Protein AF-A0A6I2ZAD8-F1 (afdb_monomer_lite)

Foldseek 3Di:
DDPVVLVVLLVVLLQLLLVVLVVVCVCCCPVVQDVCCLPDDRVVVLVVCLVVLADDCDVVVVVVLVVQLCCLQVPQLVVLCVPPHNSSSVSNSNSNSVSVVVVVVLSNCLSPHDDPDPVNVVCNVVSND

pLDDT: mean 95.02, std 5.0, range [68.19, 98.88]

Sequence (129 aa):
MTILLTLLIAAAAFLLGAFLWSFAEYLLHRFAMHELKGKGLMSNQHLEHHVRSTWSFSVTHILSWIGMLLVGALVWMPLGWIAVGPVAGIALALGWACGYFFYEYQHAVAHRRAPKNRYQRWVRQNHFQ

Secondary structure (DSSP, 8-state):
--HHHHHHHHHHHHHHHHHHHHHHHHHIIIIIIITTTT-SHHHHHHHHHHHH------HHHHHHHHHHHHHIIIIIHHHHHHHT-HHHHHHHHHHHHHHHHHHHHHHHHHHHS---SHHHHHHHHHHT-

Structure (mmCIF, N/CA/C/O backbone):
data_AF-A0A6I2ZAD8-F1
#
_entry.id   AF-A0A6I2ZAD8-F1
#
loop_
_atom_site.group_PDB
_atom_site.id
_atom_site.type_symbol
_atom_site.label_atom_id
_atom_site.label_alt_id
_atom_site.label_comp_id
_atom_site.label_asym_id
_atom_site.label_entity_id
_atom_site.label_seq_id
_atom_site.pdbx_PDB_ins_code
_atom_site.Cartn_x
_atom_site.Cartn_y
_atom_site.Cartn_z
_atom_site.occupancy
_atom_site.B_iso_or_equiv
_atom_site.auth_seq_id
_atom_site.auth_comp_id
_atom_site.auth_asym_id
_atom_site.auth_atom_id
_atom_site.pdbx_PDB_model_num
ATOM 1 N N . MET A 1 1 ? 10.510 -2.850 -29.050 1.00 69.00 1 MET A N 1
ATOM 2 C CA . MET A 1 1 ? 9.745 -3.731 -28.138 1.00 69.00 1 MET A CA 1
ATOM 3 C C . MET A 1 1 ? 8.461 -4.135 -28.848 1.00 69.00 1 MET A C 1
ATOM 5 O O . MET A 1 1 ? 7.834 -3.260 -29.429 1.00 69.00 1 MET A O 1
ATOM 9 N N . THR A 1 2 ? 8.110 -5.423 -28.896 1.00 93.94 2 THR A N 1
ATOM 10 C CA . THR A 1 2 ? 6.847 -5.861 -29.522 1.00 93.94 2 THR A CA 1
ATOM 11 C C . THR A 1 2 ? 5.667 -5.550 -28.601 1.00 93.94 2 THR A C 1
ATOM 13 O O . THR A 1 2 ? 5.837 -5.509 -27.383 1.00 93.94 2 THR A O 1
ATOM 16 N N . ILE A 1 3 ? 4.467 -5.375 -29.167 1.00 95.44 3 ILE A N 1
ATOM 17 C CA . ILE A 1 3 ? 3.234 -5.142 -28.392 1.00 95.44 3 ILE A CA 1
ATOM 18 C C . ILE A 1 3 ? 3.034 -6.251 -27.351 1.00 95.44 3 ILE A C 1
ATOM 20 O O . ILE A 1 3 ? 2.759 -5.967 -26.189 1.00 95.44 3 ILE A O 1
ATOM 24 N N . LEU A 1 4 ? 3.247 -7.511 -27.746 1.00 97.25 4 LEU A N 1
ATOM 25 C CA . LEU A 1 4 ? 3.139 -8.655 -26.844 1.00 97.25 4 LEU A CA 1
ATOM 26 C C . LEU A 1 4 ? 4.085 -8.532 -25.642 1.00 97.25 4 LEU A C 1
ATOM 28 O O . LEU A 1 4 ? 3.650 -8.691 -24.505 1.00 97.25 4 LEU A O 1
ATOM 32 N N . LEU A 1 5 ? 5.360 -8.204 -25.875 1.00 97.06 5 LEU A N 1
ATOM 33 C CA . LEU A 1 5 ? 6.333 -8.040 -24.795 1.00 97.06 5 LEU A CA 1
ATOM 34 C C . LEU A 1 5 ? 5.945 -6.887 -23.857 1.00 97.06 5 LEU A C 1
ATOM 36 O O . LEU A 1 5 ? 6.044 -7.027 -22.642 1.00 97.06 5 LEU A O 1
ATOM 40 N N . THR A 1 6 ? 5.441 -5.775 -24.398 1.00 97.62 6 THR A N 1
ATOM 41 C CA . THR A 1 6 ? 4.940 -4.655 -23.590 1.00 97.62 6 THR A CA 1
ATOM 42 C C . THR A 1 6 ? 3.777 -5.067 -22.687 1.00 97.62 6 THR A C 1
ATOM 44 O O . THR A 1 6 ? 3.777 -4.718 -21.507 1.00 97.62 6 THR A O 1
ATOM 47 N N . LEU A 1 7 ? 2.817 -5.837 -23.207 1.00 98.12 7 LEU A N 1
ATOM 48 C CA . LEU A 1 7 ? 1.677 -6.326 -22.426 1.00 98.12 7 LEU A CA 1
ATOM 49 C C . LEU A 1 7 ? 2.111 -7.293 -21.320 1.00 98.12 7 LEU A C 1
ATOM 51 O O . LEU A 1 7 ? 1.621 -7.191 -20.198 1.00 98.12 7 LEU A O 1
ATOM 55 N N . LEU A 1 8 ? 3.056 -8.192 -21.608 1.00 98.31 8 LEU A N 1
ATOM 56 C CA . LEU A 1 8 ? 3.593 -9.120 -20.610 1.00 98.31 8 LEU A CA 1
ATOM 57 C C . LEU A 1 8 ? 4.336 -8.385 -19.489 1.00 98.31 8 LEU A C 1
ATOM 59 O O . LEU A 1 8 ? 4.128 -8.698 -18.319 1.00 98.31 8 LEU A O 1
ATOM 63 N N . ILE A 1 9 ? 5.147 -7.377 -19.829 1.00 98.38 9 ILE A N 1
ATOM 64 C CA . ILE A 1 9 ? 5.835 -6.534 -18.840 1.00 98.38 9 ILE A CA 1
ATOM 65 C C . ILE A 1 9 ? 4.820 -5.799 -17.965 1.00 98.38 9 ILE A C 1
ATOM 67 O O . ILE A 1 9 ? 4.951 -5.811 -16.742 1.00 98.38 9 ILE A O 1
ATOM 71 N N . ALA A 1 10 ? 3.798 -5.189 -18.571 1.00 98.62 10 ALA A N 1
ATOM 72 C CA . ALA A 1 10 ? 2.759 -4.485 -17.831 1.00 98.62 10 ALA A CA 1
ATOM 73 C C . ALA A 1 10 ? 2.016 -5.428 -16.870 1.00 98.62 10 ALA A C 1
ATOM 75 O O . ALA A 1 10 ? 1.879 -5.117 -15.690 1.00 98.62 10 ALA A O 1
ATOM 76 N N . ALA A 1 11 ? 1.590 -6.601 -17.347 1.00 98.69 11 ALA A N 1
ATOM 77 C CA . ALA A 1 11 ? 0.885 -7.580 -16.525 1.00 98.69 11 ALA A CA 1
ATOM 78 C C . ALA A 1 11 ? 1.753 -8.086 -15.362 1.00 98.69 11 ALA A C 1
ATOM 80 O O . ALA A 1 11 ? 1.303 -8.093 -14.218 1.00 98.69 11 ALA A O 1
ATOM 81 N N . ALA A 1 12 ? 3.008 -8.458 -15.630 1.00 98.75 12 ALA A N 1
ATOM 82 C CA . ALA A 1 12 ? 3.922 -8.946 -14.601 1.00 98.75 12 ALA A CA 1
ATOM 83 C C . ALA A 1 12 ? 4.223 -7.874 -13.542 1.00 98.75 12 ALA A C 1
ATOM 85 O O . ALA A 1 12 ? 4.141 -8.150 -12.346 1.00 98.75 12 ALA A O 1
ATOM 86 N N . ALA A 1 13 ? 4.514 -6.642 -13.969 1.00 98.81 13 ALA A N 1
ATOM 87 C CA . ALA A 1 13 ? 4.775 -5.530 -13.063 1.00 98.81 13 ALA A CA 1
ATOM 88 C C . ALA A 1 13 ? 3.540 -5.178 -12.220 1.00 98.81 13 ALA A C 1
ATOM 90 O O . ALA A 1 13 ? 3.657 -4.988 -11.013 1.00 98.81 13 ALA A O 1
ATOM 91 N N . PHE A 1 14 ? 2.349 -5.166 -12.822 1.00 98.88 14 PHE A N 1
ATOM 92 C CA . PHE A 1 14 ? 1.098 -4.945 -12.098 1.00 98.88 14 PHE A CA 1
ATOM 93 C C . PHE A 1 14 ? 0.855 -6.010 -11.022 1.00 98.88 14 PHE A C 1
ATOM 95 O O . PHE A 1 14 ? 0.584 -5.676 -9.868 1.00 98.88 14 PHE A O 1
ATOM 102 N N . LEU A 1 15 ? 0.993 -7.293 -11.369 1.00 98.81 15 LEU A N 1
ATOM 103 C CA . LEU A 1 15 ? 0.815 -8.386 -10.409 1.00 98.81 15 LEU A CA 1
ATOM 104 C C . LEU A 1 15 ? 1.844 -8.319 -9.276 1.00 98.81 15 LEU A C 1
ATOM 106 O O . LEU A 1 15 ? 1.486 -8.518 -8.115 1.00 98.81 15 LEU A O 1
ATOM 110 N N . LEU A 1 16 ? 3.095 -7.976 -9.594 1.00 98.81 16 LEU A N 1
ATOM 111 C CA . LEU A 1 16 ? 4.127 -7.749 -8.588 1.00 98.81 16 LEU A CA 1
ATOM 112 C C . LEU A 1 16 ? 3.755 -6.589 -7.655 1.00 98.81 16 LEU A C 1
ATOM 114 O O . LEU A 1 16 ? 3.907 -6.716 -6.446 1.00 98.81 16 LEU A O 1
ATOM 118 N N . GLY A 1 17 ? 3.228 -5.485 -8.184 1.00 98.81 17 GLY A N 1
ATOM 119 C CA . GLY A 1 17 ? 2.807 -4.335 -7.382 1.00 98.81 17 GLY A CA 1
ATOM 120 C C . GLY A 1 17 ? 1.690 -4.689 -6.407 1.00 98.81 17 GLY A C 1
ATOM 121 O O . GLY A 1 17 ? 1.773 -4.367 -5.222 1.00 98.81 17 GLY A O 1
ATOM 122 N N . ALA A 1 18 ? 0.677 -5.414 -6.886 1.00 98.81 18 ALA A N 1
ATOM 123 C CA . ALA A 1 18 ? -0.422 -5.888 -6.049 1.00 98.81 18 ALA A CA 1
ATOM 124 C C . ALA A 1 18 ? 0.072 -6.845 -4.949 1.00 98.81 18 ALA A C 1
ATOM 126 O O . ALA A 1 18 ? -0.347 -6.740 -3.795 1.00 98.81 18 ALA A O 1
ATOM 127 N N . PHE A 1 19 ? 1.013 -7.734 -5.281 1.00 98.69 19 PHE A N 1
ATOM 128 C CA . PHE A 1 19 ? 1.662 -8.606 -4.305 1.00 98.69 19 PHE A CA 1
ATOM 129 C C . PHE A 1 19 ? 2.469 -7.813 -3.266 1.00 98.69 19 PHE A C 1
ATOM 131 O O . PHE A 1 19 ? 2.330 -8.054 -2.066 1.00 98.69 19 PHE A O 1
ATOM 138 N N . LEU A 1 20 ? 3.264 -6.832 -3.698 1.00 98.69 20 LEU A N 1
ATOM 139 C CA . LEU A 1 20 ? 4.043 -5.976 -2.802 1.00 98.69 20 LEU A CA 1
ATOM 140 C C . LEU A 1 20 ? 3.150 -5.203 -1.833 1.00 98.69 20 LEU A C 1
ATOM 142 O O . LEU A 1 20 ? 3.537 -5.045 -0.677 1.00 98.69 20 LEU A O 1
ATOM 146 N N . TRP A 1 21 ? 1.955 -4.778 -2.257 1.00 98.62 21 TRP A N 1
ATOM 147 C CA . TRP A 1 21 ? 0.984 -4.213 -1.322 1.00 98.62 21 TRP A CA 1
ATOM 148 C C . TRP A 1 21 ? 0.586 -5.231 -0.250 1.00 98.62 21 TRP A C 1
ATOM 150 O O . TRP A 1 21 ? 0.680 -4.914 0.929 1.00 98.62 21 TRP A O 1
ATOM 160 N N . SER A 1 22 ? 0.206 -6.459 -0.622 1.00 96.94 22 SER A N 1
ATOM 161 C CA . SER A 1 22 ? -0.190 -7.479 0.369 1.00 96.94 22 SER A CA 1
ATOM 162 C C . SER A 1 22 ? 0.931 -7.803 1.367 1.00 96.94 22 SER A C 1
ATOM 164 O O . SER A 1 22 ? 0.687 -8.028 2.553 1.00 96.94 22 SER A O 1
ATOM 166 N N . PHE A 1 23 ? 2.184 -7.761 0.909 1.00 97.94 23 PHE A N 1
ATOM 167 C CA . PHE A 1 23 ? 3.344 -7.898 1.779 1.00 97.94 23 PHE A CA 1
ATOM 168 C C . PHE A 1 23 ? 3.515 -6.684 2.705 1.00 97.94 23 PHE A C 1
ATOM 170 O O . PHE A 1 23 ? 3.727 -6.847 3.907 1.00 97.94 23 PHE A O 1
ATOM 177 N N . ALA A 1 24 ? 3.389 -5.465 2.175 1.00 98.19 24 ALA A N 1
ATOM 178 C CA . ALA A 1 24 ? 3.472 -4.242 2.966 1.00 98.19 24 ALA A CA 1
ATOM 179 C C . ALA A 1 24 ? 2.347 -4.142 4.002 1.00 98.19 24 ALA A C 1
ATOM 181 O O . ALA A 1 24 ? 2.618 -3.775 5.140 1.00 98.19 24 ALA A O 1
ATOM 182 N N . GLU A 1 25 ? 1.119 -4.512 3.642 1.00 96.88 25 GLU A N 1
ATOM 183 C CA . GLU A 1 25 ? -0.022 -4.625 4.549 1.00 96.88 25 GLU A CA 1
ATOM 184 C C . GLU A 1 25 ? 0.346 -5.481 5.759 1.00 96.88 25 GLU A C 1
ATOM 186 O O . GLU A 1 25 ? 0.264 -5.001 6.886 1.00 96.88 25 GLU A O 1
ATOM 191 N N . TYR A 1 26 ? 0.852 -6.697 5.536 1.00 96.19 26 TYR A N 1
ATOM 192 C CA . TYR A 1 26 ? 1.270 -7.582 6.621 1.00 96.19 26 TYR A CA 1
ATOM 193 C C . TYR A 1 26 ? 2.321 -6.936 7.534 1.00 96.19 26 TYR A C 1
ATOM 195 O O . TYR A 1 26 ? 2.190 -6.972 8.761 1.00 96.19 26 TYR A O 1
ATOM 203 N N . LEU A 1 27 ? 3.359 -6.325 6.952 1.00 97.50 27 LEU A N 1
ATOM 204 C CA . LEU A 1 27 ? 4.414 -5.671 7.727 1.00 97.50 27 LEU A CA 1
ATOM 205 C C . LEU A 1 27 ? 3.880 -4.481 8.534 1.00 97.50 27 LEU A C 1
ATOM 207 O O . LEU A 1 27 ? 4.199 -4.343 9.715 1.00 97.50 27 LEU A O 1
ATOM 211 N N . LEU A 1 28 ? 3.062 -3.630 7.913 1.00 96.44 28 LEU A N 1
ATOM 212 C CA . LEU A 1 28 ? 2.474 -2.460 8.557 1.00 96.44 28 LEU A CA 1
ATOM 213 C C . LEU A 1 28 ? 1.541 -2.888 9.688 1.00 96.44 28 LEU A C 1
ATOM 215 O O . LEU A 1 28 ? 1.666 -2.389 10.804 1.00 96.44 28 LEU A O 1
ATOM 219 N N . HIS A 1 29 ? 0.652 -3.839 9.419 1.00 95.00 29 HIS A N 1
ATOM 220 C CA . HIS A 1 29 ? -0.353 -4.309 10.365 1.00 95.00 29 HIS A CA 1
ATOM 221 C C . HIS A 1 29 ? 0.302 -4.979 11.572 1.00 95.00 29 HIS A C 1
ATOM 223 O O . HIS A 1 29 ? 0.036 -4.608 12.716 1.00 95.00 29 HIS A O 1
ATOM 229 N N . ARG A 1 30 ? 1.260 -5.880 11.336 1.00 95.19 30 ARG A N 1
ATOM 230 C CA . ARG A 1 30 ? 1.991 -6.546 12.414 1.00 95.19 30 ARG A CA 1
ATOM 231 C C . ARG A 1 30 ? 2.869 -5.569 13.191 1.00 95.19 30 ARG A C 1
ATOM 233 O O . ARG A 1 30 ? 2.676 -5.387 14.389 1.00 95.19 30 ARG A O 1
ATOM 240 N N . PHE A 1 31 ? 3.831 -4.935 12.527 1.00 96.62 31 PHE A N 1
ATOM 241 C CA . PHE A 1 31 ? 4.917 -4.242 13.223 1.00 96.62 31 PHE A CA 1
ATOM 242 C C . PHE A 1 31 ? 4.592 -2.795 13.567 1.00 96.62 31 PHE A C 1
ATOM 244 O O . PHE A 1 31 ? 4.943 -2.333 14.646 1.00 96.62 31 PHE A O 1
ATOM 251 N N . ALA A 1 32 ? 3.928 -2.069 12.674 1.00 95.62 32 ALA A N 1
ATOM 252 C CA . ALA A 1 32 ? 3.671 -0.648 12.874 1.00 95.62 32 ALA A CA 1
ATOM 253 C C . ALA A 1 32 ? 2.290 -0.366 13.490 1.00 95.62 32 ALA A C 1
ATOM 255 O O . ALA A 1 32 ? 2.080 0.726 14.019 1.00 95.62 32 ALA A O 1
ATOM 256 N N . MET A 1 33 ? 1.363 -1.332 13.467 1.00 95.31 33 MET A N 1
ATOM 257 C CA . MET A 1 33 ? 0.046 -1.183 14.086 1.00 95.31 33 MET A CA 1
ATOM 258 C C . MET A 1 33 ? -0.121 -1.988 15.383 1.00 95.31 33 MET A C 1
ATOM 260 O O . MET A 1 33 ? -0.579 -1.412 16.368 1.00 95.31 33 MET A O 1
ATOM 264 N N . HIS A 1 34 ? 0.287 -3.262 15.441 1.00 95.12 34 HIS A N 1
ATOM 265 C CA . HIS A 1 34 ? 0.138 -4.085 16.654 1.00 95.12 34 HIS A CA 1
ATOM 266 C C . HIS A 1 34 ? 1.347 -4.024 17.611 1.00 95.12 34 HIS A C 1
ATOM 268 O O . HIS A 1 34 ? 1.170 -3.734 18.796 1.00 95.12 34 HIS A O 1
ATOM 274 N N . GLU A 1 35 ? 2.578 -4.232 17.131 1.00 96.50 35 GLU A N 1
ATOM 275 C CA . GLU A 1 35 ? 3.773 -4.315 18.004 1.00 96.50 35 GLU A CA 1
ATOM 276 C C . GLU A 1 35 ? 4.112 -2.994 18.724 1.00 96.50 35 GLU A C 1
ATOM 278 O O . GLU A 1 35 ? 4.722 -3.000 19.796 1.00 96.50 35 GLU A O 1
ATOM 283 N N . LEU A 1 36 ? 3.676 -1.845 18.190 1.00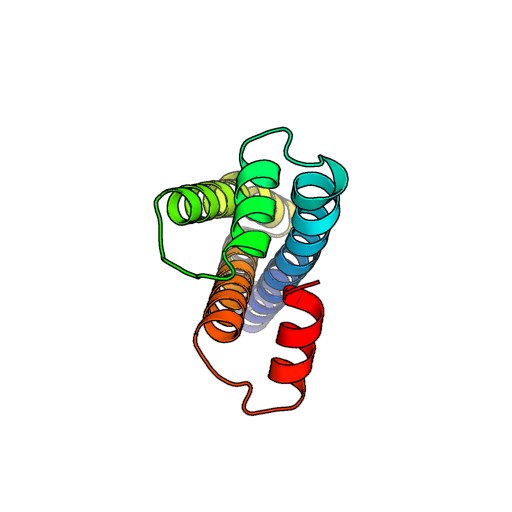 96.50 36 LEU A N 1
ATOM 284 C CA . LEU A 1 36 ? 3.893 -0.532 18.815 1.00 96.50 36 LEU A CA 1
ATOM 285 C C . LEU A 1 36 ? 2.933 -0.220 19.976 1.00 96.50 36 LEU A C 1
ATOM 287 O O . LEU A 1 36 ? 3.139 0.781 20.667 1.00 96.50 36 LEU A O 1
ATOM 291 N N . LYS A 1 37 ? 1.922 -1.063 20.236 1.00 94.62 37 LYS A N 1
ATOM 292 C CA . LYS A 1 37 ? 1.032 -0.988 21.416 1.00 94.62 37 LYS A CA 1
ATOM 293 C C . LYS A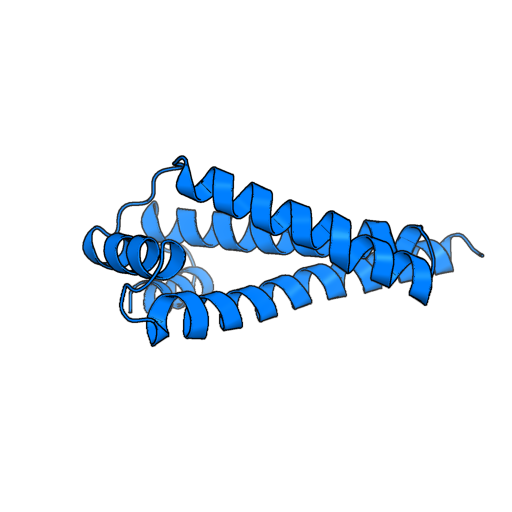 1 37 ? 0.433 0.408 21.664 1.00 94.62 37 LYS A C 1
ATOM 295 O O . LYS A 1 37 ? 0.440 0.910 22.785 1.00 94.62 37 LYS A O 1
ATOM 300 N N . GLY A 1 38 ? -0.042 1.059 20.606 1.00 94.88 38 GLY A N 1
ATOM 301 C CA . GLY A 1 38 ? -0.686 2.373 20.652 1.00 94.88 38 GLY A CA 1
ATOM 302 C C . GLY A 1 38 ? 0.273 3.559 20.536 1.00 94.88 38 GLY A C 1
ATOM 303 O O . GLY A 1 38 ? -0.176 4.704 20.571 1.00 94.88 38 GLY A O 1
ATOM 304 N N . LYS A 1 39 ? 1.582 3.321 20.383 1.00 96.12 39 LYS A N 1
ATOM 305 C CA . LYS A 1 39 ? 2.563 4.389 20.159 1.00 96.12 39 LYS A CA 1
ATOM 306 C C . LYS A 1 39 ? 2.543 4.837 18.699 1.00 96.12 39 LYS A C 1
ATOM 308 O O . LYS A 1 39 ? 2.776 4.046 17.789 1.00 96.12 39 LYS A O 1
ATOM 313 N N . GLY A 1 40 ? 2.326 6.133 18.492 1.00 94.19 40 GLY A N 1
ATOM 314 C CA . GLY A 1 40 ? 2.226 6.736 17.165 1.00 94.19 40 GLY A CA 1
ATOM 315 C C . GLY A 1 40 ? 0.827 6.618 16.560 1.00 94.19 40 GLY A C 1
ATOM 316 O O . GLY A 1 40 ? 0.011 5.792 16.970 1.00 94.19 40 GLY A O 1
ATOM 317 N N . LEU A 1 41 ? 0.554 7.472 15.571 1.00 91.75 41 LEU A N 1
ATOM 318 C CA . LEU A 1 41 ? -0.780 7.631 14.989 1.00 91.75 41 LEU A CA 1
ATOM 319 C C . LEU A 1 41 ? -1.338 6.309 14.444 1.00 91.75 41 LEU A C 1
ATOM 321 O O . LEU A 1 41 ? -2.478 5.966 14.731 1.00 91.75 41 LEU A O 1
ATOM 325 N N . MET A 1 42 ? -0.535 5.546 13.700 1.00 92.31 42 MET A N 1
ATOM 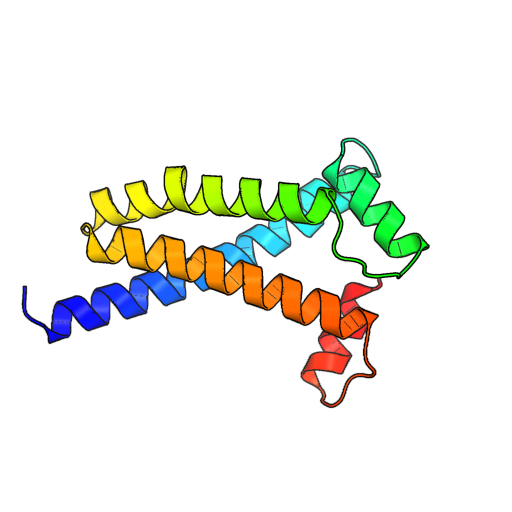326 C CA . MET A 1 42 ? -1.011 4.342 13.015 1.00 92.31 42 MET A CA 1
ATOM 327 C C . MET A 1 42 ? -1.405 3.226 13.994 1.00 92.31 42 MET A C 1
ATOM 329 O O . MET A 1 42 ? -2.488 2.663 13.873 1.00 92.31 42 MET A O 1
ATOM 333 N N . SER A 1 43 ? -0.574 2.959 15.008 1.00 95.38 43 SER A N 1
ATOM 334 C CA . SER A 1 43 ? -0.877 1.966 16.046 1.00 95.38 43 SER A CA 1
ATOM 335 C C . SER A 1 43 ? -2.048 2.387 16.924 1.00 95.38 43 SER A C 1
ATOM 337 O O . SER A 1 43 ? -2.937 1.583 17.183 1.00 95.38 43 SER A O 1
ATOM 339 N N . ASN A 1 44 ? -2.097 3.656 17.336 1.00 94.56 44 ASN A N 1
ATOM 340 C CA . ASN A 1 44 ? -3.204 4.169 18.136 1.00 94.56 44 ASN A CA 1
ATOM 341 C C . ASN A 1 44 ? -4.553 4.028 17.411 1.00 94.56 44 ASN A C 1
ATOM 343 O O . ASN A 1 44 ? -5.490 3.461 17.965 1.00 94.56 44 ASN A O 1
ATOM 347 N N . GLN A 1 45 ? -4.631 4.495 16.161 1.00 92.56 45 GLN A N 1
ATOM 348 C CA . GLN A 1 45 ? -5.870 4.460 15.383 1.00 92.56 45 GLN A CA 1
ATOM 349 C C . GLN A 1 45 ? -6.311 3.030 15.054 1.00 92.56 45 GLN A C 1
ATOM 351 O O . GLN A 1 45 ? -7.503 2.741 15.090 1.00 92.56 45 GLN A O 1
ATOM 356 N N . HIS A 1 46 ? -5.366 2.127 14.778 1.00 92.88 46 HIS A N 1
ATOM 357 C CA . HIS A 1 46 ? -5.676 0.722 14.510 1.00 92.88 46 HIS A CA 1
ATOM 358 C C . HIS A 1 46 ? -6.204 -0.022 15.746 1.00 92.88 46 HIS A C 1
ATOM 360 O O . HIS A 1 46 ? -7.180 -0.762 15.660 1.00 92.88 46 HIS A O 1
ATOM 366 N N . LEU A 1 47 ? -5.611 0.196 16.923 1.00 92.88 47 LEU A N 1
ATOM 367 C CA . LEU A 1 47 ? -6.106 -0.425 18.157 1.00 92.88 47 LEU A CA 1
ATOM 368 C C . LEU A 1 47 ? -7.470 0.141 18.580 1.00 92.88 47 LEU A C 1
ATOM 370 O O . LEU A 1 47 ? -8.344 -0.618 18.988 1.00 92.88 47 LEU A O 1
ATOM 374 N N . GLU A 1 48 ? -7.692 1.449 18.427 1.00 91.56 48 GLU A N 1
ATOM 375 C CA . GLU A 1 48 ? -9.009 2.060 18.669 1.00 91.56 48 GLU A CA 1
ATOM 376 C C . GLU A 1 48 ? -10.081 1.485 17.727 1.00 91.56 48 GLU A C 1
ATOM 378 O O . GLU A 1 48 ? -11.224 1.245 18.126 1.00 91.56 48 GLU A O 1
ATOM 383 N N . HIS A 1 49 ? -9.705 1.222 16.473 1.00 90.12 49 HIS A N 1
ATOM 384 C CA . HIS A 1 49 ? -10.566 0.587 15.478 1.00 90.12 49 HIS A CA 1
ATOM 385 C C . HIS A 1 49 ? -10.983 -0.833 15.879 1.00 90.12 49 HIS A C 1
ATOM 387 O O . HIS A 1 49 ? -12.150 -1.187 15.716 1.00 90.12 49 HIS A O 1
ATOM 393 N N . HIS A 1 50 ? -10.085 -1.614 16.482 1.00 90.00 50 HIS A N 1
ATOM 394 C CA . HIS A 1 50 ? -10.423 -2.922 17.057 1.00 90.00 50 HIS A CA 1
ATOM 395 C C . HIS A 1 50 ? -11.428 -2.825 18.208 1.00 90.00 50 HIS A C 1
ATOM 397 O O . HIS A 1 50 ? -12.375 -3.608 18.262 1.00 90.00 50 HIS A O 1
ATOM 403 N N . VAL A 1 51 ? -11.275 -1.830 19.089 1.00 89.44 51 VAL A N 1
ATOM 404 C CA . VAL A 1 51 ? -12.185 -1.617 20.229 1.00 89.44 51 VAL A CA 1
ATOM 405 C C . VAL A 1 51 ? -13.584 -1.226 19.760 1.00 89.44 51 VAL A C 1
ATOM 407 O O . VAL A 1 51 ? -14.577 -1.789 20.218 1.00 89.44 51 VAL A O 1
ATOM 410 N N . ARG A 1 52 ? -13.686 -0.254 18.846 1.00 86.44 52 ARG A N 1
ATOM 411 C CA . ARG A 1 52 ? -14.992 0.233 18.372 1.00 86.44 52 ARG A CA 1
ATOM 412 C C . ARG A 1 52 ? -15.619 -0.685 17.334 1.00 86.44 52 ARG A C 1
ATOM 414 O O . ARG A 1 52 ? -16.839 -0.707 17.203 1.00 86.44 52 ARG A O 1
ATOM 421 N N . SER A 1 53 ? -14.804 -1.419 16.580 1.00 81.44 53 SER A N 1
ATOM 422 C CA . SER A 1 53 ? -15.224 -2.333 15.514 1.00 81.44 53 SER A CA 1
ATOM 423 C C . SER A 1 53 ? -16.095 -1.679 14.420 1.00 81.44 53 SER A C 1
ATOM 425 O O . SER A 1 53 ? -16.732 -2.356 13.609 1.00 81.44 53 SER A O 1
ATOM 427 N N . THR A 1 54 ? -16.124 -0.345 14.349 1.00 82.69 54 THR A N 1
ATOM 428 C CA . THR A 1 54 ? -16.892 0.422 13.361 1.00 82.69 54 THR A CA 1
ATOM 429 C C . THR A 1 54 ? -16.008 0.844 12.199 1.00 82.69 54 THR A C 1
ATOM 431 O O . THR A 1 54 ? -14.927 1.373 12.425 1.00 82.69 54 THR A O 1
ATOM 434 N N . TRP A 1 55 ? -16.504 0.734 10.966 1.00 88.62 55 TRP A N 1
ATOM 435 C CA . TRP A 1 55 ? -15.836 1.317 9.799 1.00 88.62 55 TRP A CA 1
ATOM 436 C C . TRP A 1 55 ? -16.559 2.578 9.326 1.00 88.62 55 TRP A C 1
ATOM 438 O O . TRP A 1 55 ? -17.756 2.546 9.008 1.00 88.62 55 TRP A O 1
ATOM 448 N N . SER A 1 56 ? -15.813 3.672 9.196 1.00 88.38 56 SER A N 1
ATOM 449 C CA . SER A 1 56 ? -16.235 4.904 8.530 1.00 88.38 56 SER A CA 1
ATOM 450 C C . SER A 1 56 ? -15.076 5.468 7.712 1.00 88.38 56 SER A C 1
ATOM 452 O O . SER A 1 56 ? -13.932 5.445 8.153 1.00 88.38 56 SER A O 1
ATOM 454 N N . PHE A 1 57 ? -15.370 5.988 6.518 1.00 87.00 57 PHE A N 1
ATOM 455 C CA . PHE A 1 57 ? -14.351 6.645 5.707 1.00 87.00 57 PHE A CA 1
ATOM 456 C C . PHE A 1 57 ? -14.030 8.005 6.332 1.00 87.00 57 PHE A C 1
ATOM 458 O O . PHE A 1 57 ? -14.853 8.919 6.299 1.00 87.00 57 PHE A O 1
ATOM 465 N N . SER A 1 58 ? -12.860 8.110 6.955 1.00 89.69 58 SER A N 1
ATOM 466 C CA . SER A 1 58 ? -12.460 9.252 7.782 1.00 89.69 58 SER A CA 1
ATOM 467 C C . SER A 1 58 ? -11.181 9.914 7.262 1.00 89.69 58 SER A C 1
ATOM 469 O O . SER A 1 58 ? -10.537 9.433 6.329 1.00 89.69 58 SER A O 1
ATOM 471 N N . VAL A 1 59 ? -10.764 11.010 7.902 1.00 89.75 59 VAL A N 1
ATOM 472 C CA . VAL A 1 59 ? -9.511 11.708 7.565 1.00 89.75 59 VAL A CA 1
ATOM 473 C C . VAL A 1 59 ? -8.293 10.785 7.672 1.00 89.75 59 VAL A C 1
ATOM 475 O O . VAL A 1 59 ? -7.382 10.887 6.857 1.00 89.75 59 VAL A O 1
ATOM 478 N N . THR A 1 60 ? -8.277 9.837 8.614 1.00 88.88 60 THR A N 1
ATOM 479 C CA . THR A 1 60 ? -7.166 8.880 8.732 1.00 88.88 60 THR A CA 1
ATOM 480 C C . THR A 1 60 ? -7.074 7.956 7.522 1.00 88.88 60 THR A C 1
ATOM 482 O O . THR A 1 60 ? -5.968 7.677 7.073 1.00 88.88 60 THR A O 1
ATOM 485 N N . HIS A 1 61 ? -8.206 7.584 6.915 1.00 91.00 61 HIS A N 1
ATOM 486 C CA . HIS A 1 61 ? -8.210 6.833 5.659 1.00 91.00 61 HIS A CA 1
ATOM 487 C C . HIS A 1 61 ? -7.620 7.675 4.527 1.00 91.00 61 HIS A C 1
ATOM 489 O O . HIS A 1 61 ? -6.791 7.182 3.769 1.00 91.00 61 HIS A O 1
ATOM 495 N N . ILE A 1 62 ? -7.975 8.961 4.441 1.00 93.62 62 ILE A N 1
ATOM 496 C CA . ILE A 1 62 ? -7.390 9.877 3.447 1.00 93.62 62 ILE A CA 1
ATOM 497 C C . ILE A 1 62 ? -5.865 9.955 3.616 1.00 93.62 62 ILE A C 1
ATOM 499 O O . ILE A 1 62 ? -5.140 9.880 2.626 1.00 93.62 62 ILE A O 1
ATOM 503 N N . LEU A 1 63 ? -5.363 10.038 4.853 1.00 94.25 63 LEU A N 1
ATOM 504 C CA . LEU A 1 63 ? -3.920 10.014 5.119 1.00 94.25 63 LEU A CA 1
ATOM 505 C C . LEU A 1 63 ? -3.270 8.691 4.687 1.00 94.25 63 LEU A C 1
ATOM 507 O O . LEU A 1 63 ? -2.193 8.718 4.092 1.00 94.25 63 LEU A O 1
ATOM 511 N N . SER A 1 64 ? -3.921 7.546 4.921 1.00 94.25 64 SER A N 1
ATOM 512 C CA . SER A 1 64 ? -3.448 6.243 4.436 1.00 94.25 64 SER A CA 1
ATOM 513 C C . SER A 1 64 ? -3.397 6.175 2.907 1.00 94.25 64 SER A C 1
ATOM 515 O O . SER A 1 64 ? -2.391 5.725 2.361 1.00 94.25 64 SER A O 1
ATOM 517 N N . TRP A 1 65 ? -4.423 6.681 2.214 1.00 96.94 65 TRP A N 1
ATOM 518 C CA . TRP A 1 65 ? -4.448 6.789 0.752 1.00 96.94 65 TRP A CA 1
ATOM 519 C C . TRP A 1 65 ? -3.312 7.671 0.229 1.00 96.94 65 TRP A C 1
ATOM 521 O O . TRP A 1 65 ? -2.607 7.269 -0.693 1.00 96.94 65 TRP A O 1
ATOM 531 N N . ILE A 1 66 ? -3.092 8.843 0.832 1.00 97.69 66 ILE A N 1
ATOM 532 C CA . ILE A 1 66 ? -1.991 9.740 0.454 1.00 97.69 66 ILE A CA 1
ATOM 533 C C . ILE A 1 66 ? -0.645 9.040 0.653 1.00 97.69 66 ILE A C 1
ATOM 535 O O . ILE A 1 66 ? 0.162 9.008 -0.272 1.00 97.69 66 ILE A O 1
ATOM 539 N N . GLY A 1 67 ? -0.407 8.440 1.824 1.00 96.44 67 GLY A N 1
ATOM 540 C CA . GLY A 1 67 ? 0.837 7.723 2.110 1.00 96.44 67 GLY A CA 1
ATOM 541 C C . GLY A 1 67 ? 1.088 6.577 1.127 1.00 96.44 67 GLY A C 1
ATOM 542 O O . GLY A 1 67 ? 2.177 6.467 0.566 1.00 96.44 67 GLY A O 1
ATOM 543 N N . MET A 1 68 ? 0.062 5.770 0.850 1.00 97.31 68 MET A N 1
ATOM 544 C CA . MET A 1 68 ? 0.125 4.686 -0.129 1.00 97.31 68 MET A CA 1
ATOM 545 C C . MET A 1 68 ? 0.450 5.203 -1.536 1.00 97.31 68 MET A C 1
ATOM 547 O O . MET A 1 68 ? 1.336 4.646 -2.190 1.00 97.31 68 MET A O 1
ATOM 551 N N . LEU A 1 69 ? -0.222 6.267 -1.993 1.00 98.44 69 LEU A N 1
ATOM 552 C CA . LEU A 1 69 ? -0.002 6.846 -3.321 1.00 98.44 69 LEU A CA 1
ATOM 553 C C . LEU A 1 69 ? 1.392 7.463 -3.442 1.00 98.44 69 LEU A C 1
ATOM 555 O O . LEU A 1 69 ? 2.031 7.300 -4.478 1.00 98.44 69 LEU A O 1
ATOM 559 N N . LEU A 1 70 ? 1.892 8.113 -2.387 1.00 98.62 70 LEU A N 1
ATOM 560 C CA . LEU A 1 70 ? 3.254 8.648 -2.352 1.00 98.62 70 LEU A CA 1
ATOM 561 C C . LEU A 1 70 ? 4.296 7.532 -2.457 1.00 98.62 70 LEU A C 1
ATOM 563 O O . LEU A 1 70 ? 5.234 7.666 -3.234 1.00 98.62 70 LEU A O 1
ATOM 567 N N . VAL A 1 71 ? 4.124 6.408 -1.753 1.00 98.50 71 VAL A N 1
ATOM 568 C CA . VAL A 1 71 ? 5.024 5.250 -1.903 1.00 98.50 71 VAL A CA 1
ATOM 569 C C . VAL A 1 71 ? 4.945 4.680 -3.323 1.00 98.50 71 VAL A C 1
ATOM 571 O O . VAL A 1 71 ? 5.975 4.441 -3.953 1.00 98.50 71 VAL A O 1
ATOM 574 N N . GLY A 1 72 ? 3.742 4.523 -3.880 1.00 98.56 72 GLY A N 1
ATOM 575 C CA . GLY A 1 72 ? 3.566 4.069 -5.261 1.00 98.56 72 GLY A CA 1
ATOM 576 C C . GLY A 1 72 ? 4.260 4.979 -6.281 1.00 98.56 72 GLY A C 1
ATOM 577 O O . GLY A 1 72 ? 4.990 4.496 -7.145 1.00 98.56 72 GLY A O 1
ATOM 578 N N . ALA A 1 73 ? 4.071 6.294 -6.162 1.00 98.56 73 ALA A N 1
ATOM 579 C CA . ALA A 1 73 ? 4.562 7.283 -7.117 1.00 98.56 73 ALA A CA 1
ATOM 580 C C . ALA A 1 73 ? 6.046 7.631 -6.950 1.00 98.56 73 ALA A C 1
ATOM 582 O O . ALA A 1 73 ? 6.719 7.877 -7.945 1.00 98.56 73 ALA A O 1
ATOM 583 N N . LEU A 1 74 ? 6.561 7.673 -5.719 1.00 98.69 74 LEU A N 1
ATOM 584 C CA . LEU A 1 74 ? 7.929 8.121 -5.430 1.00 98.69 74 LEU A CA 1
ATOM 585 C C . LEU A 1 74 ? 8.912 6.968 -5.219 1.00 98.69 74 LEU A C 1
ATOM 587 O O . LEU A 1 74 ? 10.117 7.187 -5.306 1.00 98.69 74 LEU A O 1
ATOM 591 N N . VAL A 1 75 ? 8.424 5.752 -4.959 1.00 98.56 75 VAL A N 1
ATOM 592 C CA . VAL A 1 75 ? 9.273 4.568 -4.759 1.00 98.56 75 VAL A CA 1
ATOM 593 C C . VAL A 1 75 ? 9.056 3.568 -5.884 1.00 98.56 75 VAL A C 1
ATOM 595 O O . VAL A 1 75 ? 9.954 3.344 -6.694 1.00 98.56 75 VAL A O 1
ATOM 598 N N . TRP A 1 76 ? 7.861 2.987 -5.991 1.00 98.50 76 TRP A N 1
ATOM 599 C CA . TRP A 1 76 ? 7.654 1.868 -6.911 1.00 98.50 76 TRP A CA 1
ATOM 600 C C . TRP A 1 76 ? 7.702 2.276 -8.383 1.00 98.50 76 TRP A C 1
ATOM 602 O O . TRP A 1 76 ? 8.361 1.601 -9.174 1.00 98.50 76 TRP A O 1
ATOM 612 N N . MET A 1 77 ? 7.080 3.396 -8.755 1.00 98.75 77 MET A N 1
ATOM 613 C CA . MET A 1 77 ? 7.105 3.869 -10.139 1.00 98.75 77 MET A CA 1
ATOM 614 C C . MET A 1 77 ? 8.535 4.161 -10.630 1.00 98.75 77 MET A C 1
ATOM 616 O O . MET A 1 77 ? 8.901 3.594 -11.662 1.00 98.75 77 MET A O 1
ATOM 620 N N . PRO A 1 78 ? 9.379 4.945 -9.925 1.00 98.75 78 PRO A N 1
ATOM 621 C CA . PRO A 1 78 ? 10.761 5.173 -10.339 1.00 98.75 78 PRO A CA 1
ATOM 622 C C . PRO A 1 78 ? 11.592 3.893 -10.388 1.00 98.75 78 PRO A C 1
ATOM 624 O O . PRO A 1 78 ? 12.335 3.695 -11.345 1.00 98.75 78 PRO A O 1
ATOM 627 N N . LEU A 1 79 ? 11.444 2.995 -9.406 1.00 98.62 79 LEU A N 1
ATOM 628 C CA . LEU A 1 79 ? 12.197 1.738 -9.383 1.00 98.62 79 LEU A CA 1
ATOM 629 C C . LEU A 1 79 ? 11.855 0.845 -10.579 1.00 98.62 79 LEU A C 1
ATOM 631 O O . LEU A 1 79 ? 12.760 0.385 -11.272 1.00 98.62 79 LEU A O 1
ATOM 635 N N . GLY A 1 80 ? 10.567 0.638 -10.869 1.00 98.62 80 GLY A N 1
ATOM 636 C CA . GLY A 1 80 ? 10.151 -0.136 -12.041 1.00 98.62 80 GLY A CA 1
ATOM 637 C C . GLY A 1 80 ? 10.541 0.543 -13.358 1.00 98.62 80 GLY A C 1
ATOM 638 O O . GLY A 1 80 ? 10.943 -0.130 -14.310 1.00 98.62 80 GLY A O 1
ATOM 639 N N . TRP A 1 81 ? 10.486 1.880 -13.398 1.00 98.62 81 TRP A N 1
ATOM 640 C CA . TRP A 1 81 ? 10.909 2.661 -14.557 1.00 98.62 81 TRP A CA 1
ATOM 641 C C . TRP A 1 81 ? 12.393 2.466 -14.849 1.00 98.62 81 TRP A C 1
ATOM 643 O O . TRP A 1 81 ? 12.749 2.140 -15.977 1.00 98.62 81 TRP A O 1
ATOM 653 N N . ILE A 1 82 ? 13.256 2.658 -13.854 1.00 98.62 82 ILE A N 1
ATOM 654 C CA . ILE A 1 82 ? 14.710 2.573 -14.022 1.00 98.62 82 ILE A CA 1
ATOM 655 C C . ILE A 1 82 ? 15.143 1.130 -14.311 1.00 98.62 82 ILE A C 1
ATOM 657 O O . ILE A 1 82 ? 16.014 0.915 -15.149 1.00 98.62 82 ILE A O 1
ATOM 661 N N . ALA A 1 83 ? 14.531 0.144 -13.650 1.00 98.25 83 ALA A N 1
ATOM 662 C CA . ALA A 1 83 ? 14.936 -1.254 -13.774 1.00 98.25 83 ALA A CA 1
ATOM 663 C C . ALA A 1 83 ? 14.542 -1.899 -15.113 1.00 98.25 83 ALA A C 1
ATOM 665 O O . ALA A 1 83 ? 15.280 -2.738 -15.626 1.00 98.25 83 ALA A O 1
ATOM 666 N N . VAL A 1 84 ? 13.370 -1.557 -15.661 1.00 98.06 84 VAL A N 1
ATOM 667 C CA . VAL A 1 84 ? 12.802 -2.249 -16.836 1.00 98.06 84 VAL A CA 1
ATOM 668 C C . VAL A 1 84 ? 12.285 -1.274 -17.895 1.00 98.06 84 VAL A C 1
ATOM 670 O O . VAL A 1 84 ? 12.414 -1.534 -19.090 1.00 98.06 84 VAL A O 1
ATOM 673 N N . GLY A 1 85 ? 11.693 -0.156 -17.480 1.00 98.12 85 GLY A N 1
ATOM 674 C CA . GLY A 1 85 ? 11.219 0.899 -18.374 1.00 98.12 85 GLY A CA 1
ATOM 675 C C . GLY A 1 85 ? 9.890 1.520 -17.928 1.00 98.12 85 GLY A C 1
ATOM 676 O O . GLY A 1 85 ? 9.230 1.002 -17.023 1.00 98.12 85 GLY A O 1
ATOM 677 N N . PRO A 1 86 ? 9.440 2.603 -18.591 1.00 98.19 86 PRO A N 1
ATOM 678 C CA . PRO A 1 86 ? 8.288 3.400 -18.154 1.00 98.19 86 PRO A CA 1
ATOM 679 C C . PRO A 1 86 ? 7.008 2.587 -17.924 1.00 98.19 86 PRO A C 1
ATOM 681 O O . PRO A 1 86 ? 6.305 2.783 -16.935 1.00 98.19 86 PRO A O 1
ATOM 684 N N . VAL A 1 87 ? 6.727 1.628 -18.815 1.00 98.38 87 VAL A N 1
ATOM 685 C CA . VAL A 1 87 ? 5.542 0.759 -18.726 1.00 98.38 87 VAL A CA 1
ATOM 686 C C . VAL A 1 87 ? 5.565 -0.084 -17.452 1.00 98.38 87 VAL A C 1
ATOM 688 O O . VAL A 1 87 ? 4.541 -0.197 -16.784 1.00 98.38 87 VAL A O 1
ATOM 6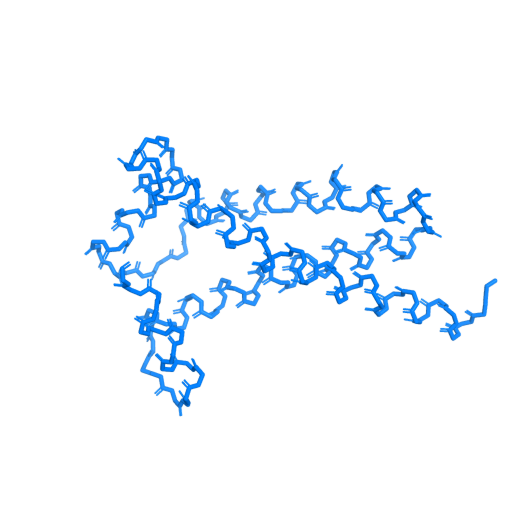91 N N . ALA A 1 88 ? 6.725 -0.640 -17.092 1.00 98.75 88 ALA A N 1
ATOM 692 C CA . ALA A 1 88 ? 6.871 -1.425 -15.873 1.00 98.75 88 ALA A CA 1
ATOM 693 C C . ALA A 1 88 ? 6.682 -0.552 -14.629 1.00 98.75 88 ALA A C 1
ATOM 695 O O . ALA A 1 88 ? 5.948 -0.941 -13.729 1.00 98.75 88 ALA A O 1
ATOM 696 N N . GLY A 1 89 ? 7.281 0.645 -14.599 1.00 98.75 89 GLY A N 1
ATOM 697 C CA . GLY A 1 89 ? 7.119 1.593 -13.492 1.00 98.75 89 GLY A CA 1
ATOM 698 C C . GLY A 1 8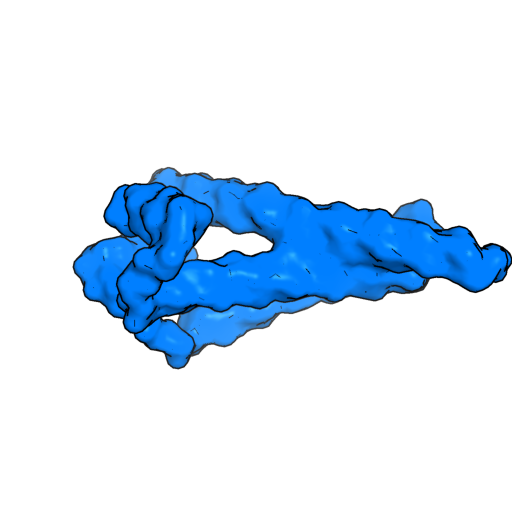9 ? 5.660 1.981 -13.246 1.00 98.75 89 GLY A C 1
ATOM 699 O O . GLY A 1 89 ? 5.163 1.863 -12.126 1.00 98.75 89 GLY A O 1
ATOM 700 N N . ILE A 1 90 ? 4.946 2.383 -14.301 1.00 98.75 90 ILE A N 1
ATOM 701 C CA . ILE A 1 90 ? 3.527 2.756 -14.205 1.00 98.75 90 ILE A CA 1
ATOM 702 C C . ILE A 1 90 ? 2.684 1.554 -13.764 1.00 98.75 90 ILE A C 1
ATOM 704 O O . ILE A 1 90 ? 1.898 1.667 -12.824 1.00 98.75 90 ILE A O 1
ATOM 708 N N . ALA A 1 91 ? 2.860 0.394 -14.403 1.00 98.81 91 ALA A N 1
ATOM 709 C CA . ALA A 1 91 ? 2.088 -0.801 -14.081 1.00 98.81 91 ALA A CA 1
ATOM 710 C C . ALA A 1 91 ? 2.337 -1.289 -12.645 1.00 98.81 91 ALA A C 1
ATOM 712 O O . ALA A 1 91 ? 1.383 -1.652 -11.961 1.00 98.81 91 ALA A O 1
ATOM 713 N N . LEU A 1 92 ? 3.582 -1.233 -12.163 1.00 98.88 92 LEU A N 1
ATOM 714 C CA . LEU A 1 92 ? 3.951 -1.593 -10.793 1.00 98.88 92 LEU A CA 1
ATOM 715 C C . LEU A 1 92 ? 3.244 -0.705 -9.760 1.00 98.88 92 LEU A C 1
ATOM 717 O O . LEU A 1 92 ? 2.649 -1.214 -8.810 1.00 98.88 92 LEU A O 1
ATOM 721 N N . ALA A 1 93 ? 3.247 0.614 -9.967 1.00 98.81 93 ALA A N 1
ATOM 722 C CA . ALA A 1 93 ? 2.563 1.550 -9.076 1.00 98.81 93 ALA A CA 1
ATOM 723 C C . ALA A 1 93 ? 1.032 1.414 -9.121 1.00 98.81 93 ALA A C 1
ATOM 725 O O . ALA A 1 93 ? 0.376 1.509 -8.083 1.00 98.81 93 ALA A O 1
ATOM 726 N N . LEU A 1 94 ? 0.455 1.138 -10.297 1.00 98.81 94 LEU A N 1
ATOM 727 C CA . LEU A 1 94 ? -0.974 0.839 -10.422 1.00 98.81 94 LEU A CA 1
ATOM 728 C C . LEU A 1 94 ? -1.342 -0.461 -9.705 1.00 98.81 94 LEU A C 1
ATOM 730 O O . LEU A 1 94 ? -2.336 -0.495 -8.986 1.00 98.81 94 LEU A O 1
ATOM 734 N N . GLY A 1 95 ? -0.524 -1.505 -9.845 1.00 98.81 95 GLY A N 1
ATOM 735 C CA . GLY A 1 95 ? -0.693 -2.765 -9.128 1.00 98.81 95 GLY A CA 1
ATOM 736 C C . GLY A 1 95 ? -0.707 -2.566 -7.617 1.00 98.81 95 GLY A C 1
ATOM 737 O O . GLY A 1 95 ? -1.617 -3.037 -6.938 1.00 98.81 95 GLY A O 1
ATOM 738 N N . TRP A 1 96 ? 0.256 -1.800 -7.104 1.00 98.81 96 TRP A N 1
ATOM 739 C CA . TRP A 1 96 ? 0.334 -1.402 -5.697 1.00 98.81 96 TRP A CA 1
ATOM 740 C C . TRP A 1 96 ? -0.944 -0.701 -5.215 1.00 98.81 96 TRP A C 1
ATOM 742 O O . TRP A 1 96 ? -1.542 -1.115 -4.220 1.00 98.81 96 TRP A O 1
ATOM 752 N N . ALA A 1 97 ? -1.418 0.308 -5.953 1.00 98.75 97 ALA A N 1
ATOM 753 C CA . ALA A 1 97 ? -2.638 1.036 -5.606 1.00 98.75 97 ALA A CA 1
ATOM 754 C C . ALA A 1 97 ? -3.902 0.161 -5.694 1.00 98.75 97 ALA A C 1
ATOM 756 O O . ALA A 1 97 ? -4.789 0.260 -4.844 1.00 98.75 97 ALA A O 1
ATOM 757 N N . CYS A 1 98 ? -3.990 -0.731 -6.685 1.00 98.69 98 CYS A N 1
ATOM 758 C CA . CYS A 1 98 ? -5.087 -1.690 -6.801 1.00 98.69 98 CYS A CA 1
ATOM 759 C C . CYS A 1 98 ? -5.082 -2.713 -5.658 1.00 98.69 98 CYS A C 1
ATOM 761 O O . CYS A 1 98 ? -6.152 -3.058 -5.156 1.00 98.69 98 CYS A O 1
ATOM 763 N N . GLY A 1 99 ? -3.902 -3.162 -5.221 1.00 98.62 99 GLY A N 1
ATOM 764 C CA . GLY A 1 99 ? -3.750 -3.991 -4.028 1.00 98.62 99 GLY A CA 1
ATOM 765 C C . GLY A 1 99 ? -4.314 -3.292 -2.792 1.00 98.62 99 GLY A C 1
ATOM 766 O O . GLY A 1 99 ? -5.157 -3.867 -2.102 1.00 98.62 99 GLY A O 1
ATOM 767 N N . TYR A 1 100 ? -3.932 -2.027 -2.573 1.00 98.44 100 TYR A N 1
ATOM 768 C CA . TYR A 1 100 ? -4.459 -1.211 -1.474 1.00 98.44 100 TYR A CA 1
ATOM 769 C C . TYR A 1 100 ? -5.977 -1.086 -1.522 1.00 98.44 100 TYR A C 1
ATOM 771 O O . TYR A 1 100 ? -6.661 -1.305 -0.524 1.00 98.44 100 TYR A O 1
ATOM 779 N N . PHE A 1 101 ? -6.517 -0.755 -2.694 1.00 98.19 101 PHE A N 1
ATOM 780 C CA . PHE A 1 101 ? -7.957 -0.637 -2.871 1.00 98.19 101 PHE A CA 1
ATOM 781 C C . PHE A 1 101 ? -8.677 -1.946 -2.531 1.00 98.19 101 PHE A C 1
ATOM 783 O O . PHE A 1 101 ? -9.704 -1.925 -1.855 1.00 98.19 101 PHE A O 1
ATOM 790 N N . PHE A 1 102 ? -8.143 -3.085 -2.984 1.00 97.44 102 PHE A N 1
ATOM 791 C CA . PHE A 1 102 ? -8.721 -4.389 -2.683 1.00 97.44 102 PHE A CA 1
ATOM 792 C C . PHE A 1 102 ? -8.698 -4.682 -1.179 1.00 97.44 102 PHE A C 1
ATOM 794 O O . PHE A 1 102 ? -9.724 -5.095 -0.637 1.00 97.44 102 PHE A O 1
ATOM 801 N N . TYR A 1 103 ? -7.578 -4.411 -0.502 1.00 96.31 103 TYR A N 1
ATOM 802 C CA . TYR A 1 103 ? -7.475 -4.491 0.956 1.00 96.31 103 TYR A CA 1
ATOM 803 C C . TYR A 1 103 ? -8.546 -3.639 1.643 1.00 96.31 103 TYR A C 1
ATOM 805 O O . TYR A 1 103 ? -9.351 -4.170 2.405 1.00 96.31 103 TYR A O 1
ATOM 813 N N . GLU A 1 104 ? -8.623 -2.345 1.323 1.00 95.50 104 GLU A N 1
ATOM 814 C CA . GLU A 1 104 ? -9.545 -1.412 1.979 1.00 95.50 104 GLU A CA 1
ATOM 815 C C . GLU A 1 104 ? -11.011 -1.784 1.716 1.00 95.50 104 GLU A C 1
ATOM 817 O O . GLU A 1 104 ? -11.863 -1.706 2.601 1.00 95.50 104 GLU A O 1
ATOM 822 N N . TYR A 1 105 ? -11.321 -2.257 0.508 1.00 95.31 105 TYR A N 1
ATOM 823 C CA . TYR A 1 105 ? -12.646 -2.773 0.186 1.00 95.31 105 TYR A CA 1
ATOM 824 C C . TYR A 1 105 ? -12.998 -3.999 1.037 1.00 95.31 105 TYR A C 1
ATOM 826 O O . TYR A 1 105 ? -14.081 -4.058 1.626 1.00 95.31 105 TYR A O 1
ATOM 834 N N . GLN A 1 106 ? -12.095 -4.978 1.122 1.00 95.56 106 GLN A N 1
ATOM 835 C CA . GLN A 1 106 ? -12.308 -6.195 1.903 1.00 95.56 106 GLN A CA 1
ATOM 836 C C . GLN A 1 106 ? -12.413 -5.891 3.401 1.00 95.56 106 GLN A C 1
ATOM 838 O O . GLN A 1 106 ? -13.295 -6.433 4.073 1.00 95.56 106 GLN A O 1
ATOM 843 N N . HIS A 1 107 ? -11.587 -4.964 3.883 1.00 94.44 107 HIS A N 1
ATOM 844 C CA . HIS A 1 107 ? -11.633 -4.391 5.218 1.00 94.44 107 HIS A CA 1
ATOM 845 C C . HIS A 1 107 ? -13.021 -3.798 5.502 1.00 94.44 107 HIS A C 1
ATOM 847 O O . HIS A 1 107 ? -13.743 -4.273 6.380 1.00 94.44 107 HIS A O 1
ATOM 853 N N . ALA A 1 108 ? -13.482 -2.860 4.673 1.00 94.62 108 ALA A N 1
ATOM 854 C CA . ALA A 1 108 ? -14.797 -2.238 4.812 1.00 94.62 108 ALA A CA 1
ATOM 855 C C . ALA A 1 108 ? -15.951 -3.258 4.778 1.00 94.62 108 ALA A C 1
ATOM 857 O O . ALA A 1 108 ? -16.914 -3.153 5.545 1.00 94.62 108 ALA A O 1
ATOM 858 N N . VAL A 1 109 ? -15.874 -4.262 3.897 1.00 94.75 109 VAL A N 1
ATOM 859 C CA . VAL A 1 109 ? -16.879 -5.331 3.798 1.00 94.75 109 VAL A CA 1
ATOM 860 C C . VAL A 1 109 ? -16.937 -6.165 5.078 1.00 94.75 109 VAL A C 1
ATOM 862 O O . VAL A 1 109 ? -18.047 -6.467 5.527 1.00 94.75 109 VAL A O 1
ATOM 865 N N . ALA A 1 110 ? -15.794 -6.497 5.688 1.00 94.31 110 ALA A N 1
ATOM 866 C CA . ALA A 1 110 ? -15.733 -7.287 6.920 1.00 94.31 110 ALA A CA 1
ATOM 867 C C . ALA A 1 110 ? -16.455 -6.608 8.099 1.00 94.31 110 ALA A C 1
ATOM 869 O O . ALA A 1 110 ? -17.093 -7.297 8.899 1.00 94.31 110 ALA A O 1
ATOM 870 N N . HIS A 1 111 ? -16.430 -5.272 8.154 1.00 93.50 111 HIS A N 1
ATOM 871 C CA . HIS A 1 111 ? -17.164 -4.482 9.149 1.00 93.50 111 HIS A CA 1
ATOM 872 C C . HIS A 1 111 ? -18.647 -4.303 8.827 1.00 93.50 111 HIS A C 1
ATOM 874 O O . HIS A 1 111 ? -19.489 -4.314 9.721 1.00 93.50 111 HIS A O 1
ATOM 880 N N . ARG A 1 112 ? -18.990 -4.101 7.553 1.00 92.69 112 ARG A N 1
ATOM 881 C CA . ARG A 1 112 ? -20.326 -3.615 7.172 1.00 92.69 112 ARG A CA 1
ATOM 882 C C . ARG A 1 112 ? -21.325 -4.707 6.834 1.00 92.69 112 ARG A C 1
ATOM 884 O O . ARG A 1 112 ? -22.519 -4.428 6.749 1.00 92.69 112 ARG A O 1
ATOM 891 N N . ARG A 1 113 ? -20.866 -5.923 6.532 1.00 91.50 113 ARG A N 1
ATOM 892 C CA . ARG A 1 113 ? -21.721 -6.977 5.970 1.00 91.50 113 ARG A CA 1
ATOM 893 C C . ARG A 1 113 ? -21.416 -8.341 6.583 1.00 91.50 113 ARG A C 1
ATOM 895 O O . ARG A 1 113 ? -20.291 -8.645 6.977 1.00 91.50 113 ARG A O 1
ATOM 902 N N . ALA A 1 114 ? -22.437 -9.194 6.649 1.00 93.19 114 ALA A N 1
ATOM 903 C CA . ALA A 1 114 ? -22.250 -10.603 6.979 1.00 93.19 114 ALA A CA 1
ATOM 904 C C . ALA A 1 114 ? -21.452 -11.311 5.860 1.00 93.19 114 ALA A C 1
ATOM 906 O O . ALA A 1 114 ? -21.680 -11.019 4.680 1.00 93.19 114 ALA A O 1
ATOM 907 N N . PRO A 1 115 ? -20.526 -12.231 6.196 1.00 94.50 115 PRO A N 1
ATOM 908 C CA . PRO A 1 115 ? -19.744 -12.949 5.196 1.00 94.50 115 PRO A CA 1
ATOM 909 C C . PRO A 1 115 ? -20.639 -13.884 4.372 1.00 94.50 115 PRO A C 1
ATOM 911 O O . PRO A 1 115 ? -21.386 -14.689 4.925 1.00 94.50 115 PRO A O 1
ATOM 914 N N . LYS A 1 116 ? -20.533 -13.808 3.042 1.00 96.12 116 LYS A N 1
ATOM 915 C CA . LYS A 1 116 ? -21.328 -14.600 2.086 1.00 96.12 116 LYS A CA 1
ATOM 916 C C . LYS A 1 116 ? -20.639 -15.884 1.627 1.00 96.12 116 LYS A C 1
ATOM 918 O O . LYS A 1 116 ? -21.285 -16.761 1.068 1.00 96.12 116 LYS A O 1
ATOM 923 N N . ASN A 1 117 ? -19.327 -15.992 1.819 1.00 96.00 117 ASN A N 1
ATOM 924 C CA . ASN A 1 117 ? -18.537 -17.139 1.379 1.00 96.00 117 ASN A CA 1
ATOM 925 C C . ASN A 1 117 ? -17.418 -17.473 2.379 1.00 96.00 117 ASN A C 1
ATOM 927 O O . ASN A 1 117 ? -17.187 -16.749 3.352 1.00 96.00 117 ASN A O 1
ATOM 931 N N . ARG A 1 118 ? -16.732 -18.599 2.141 1.00 96.44 118 ARG A N 1
ATOM 932 C CA . ARG A 1 118 ? -15.662 -19.109 3.015 1.00 96.44 118 ARG A CA 1
ATOM 933 C C . ARG A 1 118 ? -14.514 -18.113 3.171 1.00 96.44 118 ARG A C 1
ATOM 935 O O . ARG A 1 118 ? -14.032 -17.931 4.281 1.00 96.44 118 ARG A O 1
ATOM 942 N N . TYR A 1 119 ? -14.129 -17.447 2.086 1.00 93.31 119 TYR A N 1
ATOM 943 C CA . TYR A 1 119 ? -13.055 -16.460 2.104 1.00 93.31 119 TYR A CA 1
ATOM 944 C C . TYR A 1 119 ? -13.410 -15.250 2.976 1.00 93.31 119 TYR A C 1
ATOM 946 O O . TYR A 1 119 ? -12.661 -14.913 3.883 1.00 93.31 119 TYR A O 1
ATOM 954 N N . GLN A 1 120 ? -14.592 -14.656 2.796 1.00 94.69 120 GLN A N 1
ATOM 955 C CA . GLN A 1 120 ? -15.049 -13.533 3.622 1.00 94.69 120 GLN A CA 1
ATOM 956 C C . GLN A 1 120 ? -15.179 -13.912 5.100 1.00 94.69 120 GLN A C 1
ATOM 958 O O . GLN A 1 120 ? -14.903 -13.090 5.968 1.00 94.69 120 GLN A O 1
ATOM 963 N N . ARG A 1 121 ? -15.584 -15.154 5.398 1.00 94.94 121 ARG A N 1
ATOM 964 C CA . ARG A 1 121 ? -15.621 -15.657 6.777 1.00 94.94 121 ARG A CA 1
ATOM 965 C C . ARG A 1 121 ? -14.218 -15.733 7.370 1.00 94.94 121 ARG A C 1
ATOM 967 O O . ARG A 1 121 ? -14.023 -15.250 8.478 1.00 94.94 121 ARG A O 1
ATOM 974 N N . TRP A 1 122 ? -13.268 -16.293 6.624 1.00 94.06 122 TRP A N 1
ATOM 975 C CA . TRP A 1 122 ? -11.871 -16.373 7.036 1.00 94.06 122 TRP A CA 1
ATOM 976 C C . TRP A 1 122 ? -11.268 -14.980 7.261 1.00 94.06 122 TRP A C 1
ATOM 978 O O . TRP A 1 122 ? -10.738 -14.738 8.339 1.00 94.06 122 TRP A O 1
ATOM 988 N N . VAL A 1 123 ? -11.434 -14.041 6.319 1.00 92.62 123 VAL A N 1
ATOM 989 C CA . VAL A 1 123 ? -10.969 -12.650 6.485 1.00 92.62 123 VAL A CA 1
ATOM 990 C C . VAL A 1 123 ? -11.546 -12.060 7.763 1.00 92.62 123 VAL A C 1
ATOM 992 O O . VAL A 1 123 ? -10.804 -11.597 8.616 1.00 92.62 123 VAL A O 1
ATOM 995 N N . ARG A 1 124 ? -12.866 -12.147 7.951 1.00 91.50 124 ARG A N 1
ATOM 996 C CA . ARG A 1 124 ? -13.529 -11.556 9.114 1.00 91.50 124 ARG A CA 1
ATOM 997 C C . ARG A 1 124 ? -13.055 -12.158 10.4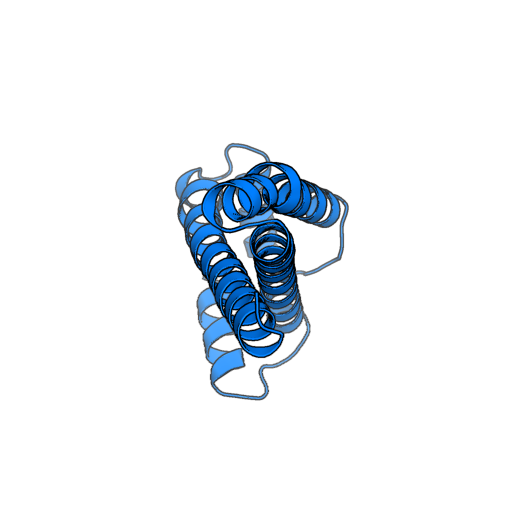42 1.00 91.50 124 ARG A C 1
ATOM 999 O O . ARG A 1 124 ? -12.895 -11.428 11.409 1.00 91.50 124 ARG A O 1
ATOM 1006 N N . GLN A 1 125 ? -12.836 -13.471 10.491 1.00 90.25 125 GLN A N 1
ATOM 1007 C CA . GLN A 1 125 ? -12.365 -14.162 11.694 1.00 90.25 125 GLN A CA 1
ATOM 1008 C C . GLN A 1 125 ? -10.939 -13.791 12.085 1.00 90.25 125 GLN A C 1
ATOM 1010 O O . GLN A 1 125 ? -10.647 -13.822 13.271 1.00 90.25 125 GLN A O 1
ATOM 1015 N N . ASN A 1 126 ? -10.073 -13.484 11.117 1.00 87.19 126 ASN A N 1
ATOM 1016 C CA . ASN A 1 126 ? -8.681 -13.104 11.371 1.00 87.19 126 ASN A CA 1
ATOM 1017 C C . ASN A 1 126 ? -8.502 -11.583 11.494 1.00 87.19 126 ASN A C 1
ATOM 1019 O O . ASN A 1 126 ? -7.530 -11.134 12.081 1.00 87.19 126 ASN A O 1
ATOM 1023 N N . HIS A 1 127 ? -9.440 -10.796 10.961 1.00 88.75 127 HIS A N 1
ATOM 1024 C CA . HIS A 1 127 ? -9.390 -9.333 10.974 1.00 88.75 127 HIS A CA 1
ATOM 1025 C C . HIS A 1 127 ? -9.700 -8.720 12.346 1.00 88.75 127 HIS A C 1
ATOM 1027 O O . HIS A 1 127 ? -9.124 -7.702 12.696 1.00 88.75 127 HIS A O 1
ATOM 1033 N N . PHE A 1 128 ? -10.608 -9.328 13.114 1.00 83.12 128 PHE A N 1
ATOM 1034 C CA . PHE A 1 128 ? -11.091 -8.809 14.405 1.00 83.12 128 PHE A CA 1
ATOM 1035 C C . PHE A 1 128 ? -10.371 -9.379 15.639 1.00 83.12 128 PHE A C 1
ATOM 1037 O O . PHE A 1 128 ? -10.913 -9.300 16.742 1.00 83.12 128 PHE A O 1
ATOM 1044 N N . GLN A 1 129 ? -9.225 -10.034 15.449 1.00 68.19 129 GLN A N 1
ATOM 1045 C CA . GLN A 1 129 ? -8.449 -10.634 16.542 1.00 68.19 129 GLN A CA 1
ATOM 1046 C C . GLN A 1 129 ? -7.520 -9.628 17.215 1.00 68.19 129 GLN A C 1
ATOM 1048 O O . GLN A 1 129 ? -7.047 -8.697 16.523 1.00 68.19 129 GLN A O 1
#

Radius of gyration: 16.7 Å; chains: 1; bounding box: 37×31×51 Å